Protein AF-A0AAV4IB54-F1 (afdb_monomer_lite)

InterPro domains:
  IPR009057 Homedomain-like superfami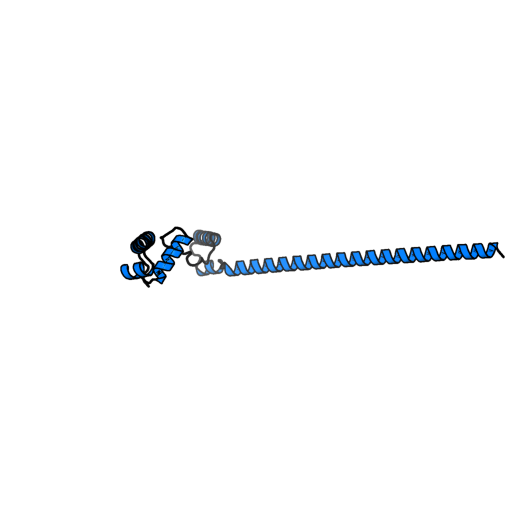ly [SSF46689] (2-76)

pLDDT: mean 89.94, std 9.68, range [51.5, 98.69]

Organism: NCBI:txid1093978

Sequence (158 aa):
MPRLSEVDRHRALGLLQEGLPISEVSLRMNINRTTIFRLRQRLHETDTVSDRSRSGRPKCTTQRQDRNLVRNHMNNRFLSASASSRQTRGRDNQQVIVIVVVVVVVVVVVVVVVVVVVVVVEVVVVVVVVVVVVVVVVVVVVVVVVVVVVVAAAAATA

Structure (mmCIF, N/CA/C/O backbone):
data_AF-A0AAV4IB54-F1
#
_entry.id   AF-A0AAV4IB54-F1
#
loop_
_atom_site.group_PDB
_atom_site.id
_atom_site.type_symbol
_atom_site.label_atom_id
_atom_site.label_alt_id
_atom_site.label_comp_id
_atom_site.label_asym_id
_atom_site.label_entity_id
_atom_site.label_seq_id
_atom_site.pdbx_PDB_ins_code
_atom_site.Cartn_x
_atom_site.Cartn_y
_atom_site.Cartn_z
_atom_site.occupancy
_atom_site.B_iso_or_equiv
_atom_site.auth_seq_id
_atom_site.auth_comp_id
_atom_site.auth_asym_id
_atom_site.auth_atom_id
_atom_site.pdbx_PDB_model_num
ATOM 1 N N . MET A 1 1 ? -18.782 10.372 39.717 1.00 51.50 1 MET A N 1
ATOM 2 C CA . MET A 1 1 ? -20.222 10.111 39.931 1.00 51.50 1 MET A CA 1
ATOM 3 C C . MET A 1 1 ? -20.422 8.615 40.124 1.00 51.50 1 MET A C 1
ATOM 5 O O . MET A 1 1 ? -19.834 7.862 39.347 1.00 51.50 1 MET A O 1
ATOM 9 N N . PRO A 1 2 ? -21.174 8.183 41.148 1.00 67.69 2 PRO A N 1
ATOM 10 C CA . PRO A 1 2 ? -21.548 6.780 41.316 1.00 67.69 2 PRO A CA 1
ATOM 11 C C . PRO A 1 2 ? -22.327 6.283 40.089 1.00 67.69 2 PRO A C 1
ATOM 13 O O . PRO A 1 2 ? -23.002 7.063 39.414 1.00 67.69 2 PRO A O 1
ATOM 16 N N . ARG A 1 3 ? -22.173 4.998 39.750 1.00 77.50 3 ARG A N 1
ATOM 17 C CA . ARG A 1 3 ? -22.921 4.393 38.640 1.00 77.50 3 ARG A CA 1
ATOM 18 C C . ARG A 1 3 ? -24.384 4.254 39.040 1.00 77.50 3 ARG A C 1
ATOM 20 O O . ARG A 1 3 ? -24.672 3.935 40.188 1.00 77.50 3 ARG A O 1
ATOM 27 N N . LEU A 1 4 ? -25.280 4.467 38.079 1.00 84.69 4 LEU A N 1
ATOM 28 C CA . LEU A 1 4 ? -26.691 4.162 38.265 1.00 84.69 4 LEU A CA 1
ATOM 29 C C . LEU A 1 4 ? -26.839 2.650 38.470 1.00 84.69 4 LEU A C 1
ATOM 31 O O . LEU A 1 4 ? -26.263 1.880 37.694 1.00 84.69 4 LEU A O 1
ATOM 35 N N . SER A 1 5 ? -27.558 2.234 39.514 1.00 89.00 5 SER A N 1
ATOM 36 C CA . SER A 1 5 ? -27.739 0.812 39.796 1.00 89.00 5 SER A CA 1
ATOM 37 C C . SER A 1 5 ? -28.497 0.127 38.654 1.00 89.00 5 SER A C 1
ATOM 39 O O . SER A 1 5 ? -29.188 0.761 37.851 1.00 89.00 5 SER A O 1
ATOM 41 N N . GLU A 1 6 ? -28.354 -1.190 38.537 1.00 89.75 6 GLU A N 1
ATOM 42 C CA . GLU A 1 6 ? -29.101 -1.951 37.535 1.00 89.75 6 GLU A CA 1
ATOM 43 C C . GLU A 1 6 ? -30.613 -1.859 37.742 1.00 89.75 6 GLU A C 1
ATOM 45 O O . GLU A 1 6 ? -31.353 -1.701 36.771 1.00 89.75 6 GLU A O 1
ATOM 50 N N . VAL A 1 7 ? -31.056 -1.860 38.999 1.00 91.00 7 VAL A N 1
ATOM 51 C CA . VAL A 1 7 ? -32.466 -1.702 39.366 1.00 91.00 7 VAL A CA 1
ATOM 52 C C . VAL A 1 7 ? -32.980 -0.325 38.945 1.00 91.00 7 VAL A C 1
ATOM 54 O O . VAL A 1 7 ? -34.026 -0.228 38.304 1.00 91.00 7 VAL A O 1
ATOM 57 N N . ASP A 1 8 ? -32.220 0.740 39.215 1.00 91.94 8 ASP A N 1
ATOM 58 C CA . ASP A 1 8 ? -32.631 2.099 38.852 1.00 91.94 8 ASP A CA 1
ATOM 59 C C . ASP A 1 8 ? -32.677 2.307 37.335 1.00 91.94 8 ASP A C 1
ATOM 61 O O . ASP A 1 8 ? -33.524 3.049 36.841 1.00 91.94 8 ASP A O 1
ATOM 65 N N . ARG A 1 9 ? -31.807 1.632 36.572 1.00 91.75 9 ARG A N 1
ATOM 66 C CA . ARG A 1 9 ? -31.869 1.657 35.103 1.00 91.75 9 ARG A CA 1
ATOM 67 C C . ARG A 1 9 ? -33.168 1.051 34.584 1.00 91.75 9 ARG A C 1
ATOM 69 O O . ARG A 1 9 ? -33.829 1.676 33.762 1.00 91.75 9 ARG A O 1
ATOM 76 N N . HIS A 1 10 ? -33.543 -0.132 35.067 1.00 93.62 10 HIS A N 1
ATOM 77 C CA . HIS A 1 10 ? -34.787 -0.782 34.649 1.00 93.62 10 HIS A CA 1
ATOM 78 C C . HIS A 1 10 ? -36.014 0.030 35.067 1.00 93.62 10 HIS A C 1
ATOM 80 O O . HIS A 1 10 ? -36.909 0.237 34.253 1.00 93.62 10 HIS A O 1
ATOM 86 N N . ARG A 1 11 ? -36.022 0.579 36.289 1.00 94.12 11 ARG A N 1
ATOM 87 C CA . ARG A 1 11 ? -37.102 1.457 36.758 1.00 94.12 11 ARG A CA 1
ATOM 88 C C . ARG A 1 11 ? -37.219 2.727 35.903 1.00 94.12 11 ARG A C 1
ATOM 90 O O . ARG A 1 11 ? -38.324 3.085 35.515 1.00 94.12 11 ARG A O 1
ATOM 97 N N . ALA A 1 12 ? -36.104 3.372 35.551 1.00 93.44 12 ALA A N 1
ATOM 98 C CA . ALA A 1 12 ? -36.114 4.543 34.671 1.00 93.44 12 ALA A CA 1
ATOM 99 C C . ALA A 1 12 ? -36.629 4.212 33.261 1.00 93.44 12 ALA A C 1
ATOM 101 O O . ALA A 1 12 ? -37.355 5.007 32.671 1.00 93.44 12 ALA A O 1
ATOM 102 N N . LEU A 1 13 ? -36.268 3.045 32.722 1.00 93.06 13 LEU A N 1
ATOM 103 C CA . LEU A 1 13 ? -36.735 2.587 31.414 1.00 93.06 13 LEU A CA 1
ATOM 104 C C . LEU A 1 13 ? -38.222 2.225 31.416 1.00 93.06 13 LEU A C 1
ATOM 106 O O . LEU A 1 13 ? -38.908 2.585 30.466 1.00 93.06 13 LEU A O 1
ATOM 110 N N . GLY A 1 14 ? -38.728 1.600 32.483 1.00 94.25 14 GLY A N 1
ATOM 111 C CA . GLY A 1 14 ? -40.159 1.330 32.649 1.00 94.25 14 GLY A CA 1
ATOM 112 C C . GLY A 1 14 ? -40.985 2.617 32.619 1.00 94.25 14 GLY A C 1
ATOM 113 O O . GLY A 1 14 ? -41.918 2.732 31.833 1.00 94.25 14 GLY A O 1
ATOM 114 N N . LEU A 1 15 ? -40.555 3.647 33.357 1.00 94.56 15 LEU A N 1
ATOM 115 C CA . LEU A 1 15 ? -41.212 4.960 33.332 1.00 94.56 15 LEU A CA 1
ATOM 116 C C . LEU A 1 15 ? -41.184 5.607 31.934 1.00 94.56 15 LEU A C 1
ATOM 118 O O . LEU A 1 15 ? -42.142 6.254 31.521 1.00 94.56 15 LEU A O 1
ATOM 122 N N . LEU A 1 16 ? -40.100 5.430 31.174 1.00 93.12 16 LEU A N 1
ATOM 123 C CA . LEU A 1 16 ? -40.030 5.916 29.793 1.00 93.12 16 LEU A CA 1
ATOM 124 C C . LEU A 1 16 ? -40.944 5.128 28.839 1.00 93.12 16 LEU A C 1
ATOM 126 O O . LEU A 1 16 ? -41.469 5.717 27.896 1.00 93.12 16 LEU A O 1
ATOM 130 N N . GLN A 1 17 ? -41.133 3.825 29.065 1.00 92.38 17 GLN A N 1
ATOM 131 C CA . GLN A 1 17 ? -42.046 2.978 28.285 1.00 92.38 17 GLN A CA 1
ATOM 132 C C . GLN A 1 17 ? -43.517 3.318 28.547 1.00 92.38 17 GLN A C 1
ATOM 134 O O . GLN A 1 17 ? -44.327 3.249 27.629 1.00 92.38 17 GLN A O 1
ATOM 139 N N . GLU A 1 18 ? -43.842 3.777 29.755 1.00 93.62 18 GLU A N 1
ATOM 140 C CA . GLU A 1 18 ? -45.152 4.341 30.112 1.00 93.62 18 GLU A CA 1
ATOM 141 C C . GLU A 1 18 ? -45.426 5.710 29.451 1.00 93.62 18 GLU A C 1
ATOM 143 O O . GLU A 1 18 ? -46.493 6.291 29.636 1.00 93.62 18 GLU A O 1
ATOM 148 N N . GLY A 1 19 ? -44.477 6.246 28.672 1.00 92.94 19 GLY A N 1
ATOM 149 C CA . GLY A 1 19 ? -44.629 7.502 27.934 1.00 92.94 19 GLY A CA 1
ATOM 150 C C . GLY A 1 19 ? -44.283 8.759 28.737 1.00 92.94 19 GLY A C 1
ATOM 151 O O . GLY A 1 19 ? -44.508 9.870 28.254 1.00 92.94 19 GLY A O 1
ATOM 152 N N . LEU A 1 20 ? -43.711 8.624 29.940 1.00 94.69 20 LEU A N 1
ATOM 153 C CA . LEU A 1 20 ? -43.303 9.783 30.734 1.00 94.69 20 LEU A CA 1
ATOM 154 C C . LEU A 1 20 ? -42.137 10.530 30.063 1.00 94.69 20 LEU A C 1
ATOM 156 O O . LEU A 1 20 ? -41.189 9.912 29.562 1.00 94.69 20 LEU A O 1
ATOM 160 N N . PRO A 1 21 ? -42.138 11.875 30.089 1.00 94.81 21 PRO A N 1
ATOM 161 C CA . PRO A 1 21 ? -41.036 12.649 29.542 1.00 94.81 21 PRO A CA 1
ATOM 162 C C . PRO A 1 21 ? -39.776 12.495 30.407 1.00 94.81 21 PRO A C 1
ATOM 164 O O . PRO A 1 21 ? -39.838 12.400 31.632 1.00 94.81 21 PRO A O 1
ATOM 167 N N . ILE A 1 22 ? -38.596 12.547 29.779 1.00 93.81 22 ILE A N 1
ATOM 168 C CA . ILE A 1 22 ? -37.284 12.385 30.445 1.00 93.81 22 ILE A CA 1
ATOM 169 C C . ILE A 1 22 ? -37.106 13.352 31.631 1.00 93.81 22 ILE A C 1
ATOM 171 O O . ILE A 1 22 ? -36.467 13.009 32.627 1.00 93.81 22 ILE A O 1
ATOM 175 N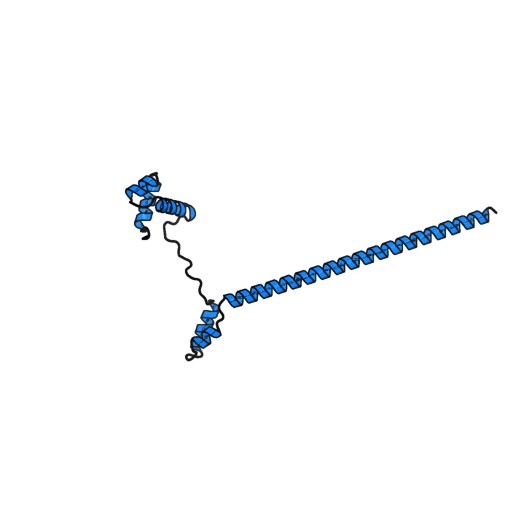 N . SER A 1 23 ? -37.669 14.560 31.539 1.00 94.75 23 SER A N 1
ATOM 176 C CA . SER A 1 23 ? -37.659 15.551 32.619 1.00 94.75 23 SER A CA 1
ATOM 177 C C . SER A 1 23 ? -38.408 15.085 33.866 1.00 94.75 23 SER A C 1
ATOM 179 O O . SER A 1 23 ? -37.930 15.333 34.967 1.00 94.75 23 SER A O 1
ATOM 181 N N . GLU A 1 24 ? -39.535 14.398 33.698 1.00 95.31 24 GLU A N 1
ATOM 182 C CA . GLU A 1 24 ? -40.358 13.879 34.793 1.00 95.31 24 GLU A CA 1
ATOM 183 C C . GLU A 1 24 ? -39.690 12.665 35.445 1.00 95.31 24 GLU A C 1
ATOM 185 O O . GLU A 1 24 ? -39.587 12.587 36.666 1.00 95.31 24 GLU A O 1
ATOM 190 N N . VAL A 1 25 ? -39.128 11.760 34.635 1.00 94.75 25 VAL A N 1
ATOM 191 C CA . VAL A 1 25 ? -38.342 10.616 35.133 1.00 94.75 25 VAL A CA 1
ATOM 192 C C . VAL A 1 25 ? -37.133 11.097 35.944 1.00 94.75 25 VAL A C 1
ATOM 194 O O . VAL A 1 25 ? -36.812 10.539 36.993 1.00 94.75 25 VAL A O 1
ATOM 197 N N . SER A 1 26 ? -36.490 12.176 35.489 1.00 94.38 26 SER A N 1
ATOM 198 C CA . SER A 1 26 ? -35.375 12.822 36.186 1.00 94.38 26 SER A CA 1
ATOM 199 C C . SER A 1 26 ? -35.774 13.361 37.554 1.00 94.38 26 SER A C 1
ATOM 201 O O . SER A 1 26 ? -35.045 13.136 38.518 1.00 94.38 26 SER A O 1
ATOM 203 N N . LEU A 1 27 ? -36.932 14.020 37.644 1.00 94.12 27 LEU A N 1
ATOM 204 C CA . LEU A 1 27 ? -37.455 14.560 38.896 1.00 94.12 27 LEU A CA 1
ATOM 205 C C . LEU A 1 27 ? -37.872 13.443 39.860 1.00 94.12 27 LEU A C 1
ATOM 207 O O . LEU A 1 27 ? -37.422 13.433 41.002 1.00 94.12 27 LEU A O 1
ATOM 211 N N . ARG A 1 28 ? -38.656 12.460 39.394 1.00 94.19 28 ARG A N 1
ATOM 212 C CA . ARG A 1 28 ? -39.156 11.350 40.228 1.00 94.19 28 ARG A CA 1
ATOM 213 C C . ARG A 1 28 ? -38.050 10.489 40.817 1.00 94.19 28 ARG A C 1
ATOM 215 O O . ARG A 1 28 ? -38.166 10.032 41.948 1.00 94.19 28 ARG A O 1
ATOM 222 N N . MET A 1 29 ? -37.001 10.232 40.039 1.00 90.75 29 MET A N 1
ATOM 223 C CA . MET A 1 29 ? -35.902 9.366 40.464 1.00 90.75 29 MET A CA 1
ATOM 224 C C . MET A 1 29 ? -34.706 10.137 41.027 1.00 90.75 29 MET A C 1
ATOM 226 O O . MET A 1 29 ? -33.744 9.511 41.462 1.00 90.75 29 MET A O 1
ATOM 230 N N . ASN A 1 30 ? -34.745 11.474 41.014 1.00 92.88 30 ASN A N 1
ATOM 231 C CA . ASN A 1 30 ? -33.620 12.339 41.374 1.00 92.88 30 ASN A CA 1
ATOM 232 C C . ASN A 1 30 ? -32.317 11.976 40.622 1.00 92.88 30 ASN A C 1
ATOM 234 O O . ASN A 1 30 ? -31.223 11.923 41.185 1.00 92.88 30 ASN A O 1
ATOM 238 N N . ILE A 1 31 ? -32.438 11.686 39.323 1.00 90.81 31 ILE A N 1
ATOM 239 C CA . ILE A 1 31 ? -31.320 11.335 38.434 1.00 90.81 31 ILE A CA 1
ATOM 240 C C . ILE A 1 31 ? -31.166 12.444 37.402 1.00 90.81 31 ILE A C 1
ATOM 242 O O . ILE A 1 31 ? -32.150 12.948 36.873 1.00 90.81 31 ILE A O 1
ATOM 246 N N . ASN A 1 32 ? -29.933 12.804 37.044 1.00 92.94 32 ASN A N 1
ATOM 247 C CA . ASN A 1 32 ? -29.684 13.812 36.014 1.00 92.94 32 ASN A CA 1
ATOM 248 C C . ASN A 1 32 ? -30.341 13.430 34.667 1.00 92.94 32 ASN A C 1
ATOM 250 O O . ASN A 1 32 ? -30.154 12.316 34.170 1.00 92.94 32 ASN A O 1
ATOM 254 N N . ARG A 1 33 ? -31.047 14.382 34.038 1.00 93.19 33 ARG A N 1
ATOM 255 C CA . ARG A 1 33 ? -31.689 14.233 32.716 1.00 93.19 33 ARG A CA 1
ATOM 256 C C . ARG A 1 33 ? -30.759 13.628 31.663 1.00 93.19 33 ARG A C 1
ATOM 258 O O . ARG A 1 33 ? -31.174 12.760 30.902 1.00 93.19 33 ARG A O 1
ATOM 265 N N . THR A 1 34 ? -29.490 14.042 31.648 1.00 93.75 34 THR A N 1
ATOM 266 C CA . THR A 1 34 ? -28.481 13.532 30.702 1.00 93.75 34 THR A CA 1
ATOM 267 C C . THR A 1 34 ? -28.194 12.043 30.891 1.00 93.75 34 THR A C 1
ATOM 269 O O . THR A 1 34 ? -27.966 11.335 29.912 1.00 93.75 34 THR A O 1
ATOM 272 N N . THR A 1 35 ? -28.248 11.538 32.125 1.00 91.75 35 THR A N 1
ATOM 273 C CA . THR A 1 35 ? -28.068 10.114 32.432 1.00 91.75 35 THR A CA 1
ATOM 274 C C . THR A 1 35 ? -29.232 9.289 31.895 1.00 91.75 35 THR A C 1
ATOM 276 O O . THR A 1 35 ? -28.997 8.266 31.258 1.00 91.75 35 THR A O 1
ATOM 279 N N . ILE A 1 36 ? -30.472 9.750 32.090 1.00 92.75 36 ILE A N 1
ATOM 280 C CA . ILE A 1 36 ? -31.679 9.073 31.585 1.00 92.75 36 ILE A CA 1
ATOM 281 C C . ILE A 1 36 ? -31.725 9.120 30.054 1.00 92.75 36 ILE A C 1
ATOM 283 O O . ILE A 1 36 ? -31.998 8.107 29.414 1.00 92.75 36 ILE A O 1
ATOM 287 N N . PHE A 1 37 ? -31.383 10.264 29.455 1.00 94.12 37 PHE A N 1
ATOM 288 C CA . PHE A 1 37 ? -31.272 10.397 28.003 1.00 94.12 37 PHE A CA 1
ATOM 289 C C . PHE A 1 37 ? -30.256 9.404 27.422 1.00 94.12 37 PHE A C 1
ATOM 291 O O . PHE A 1 37 ? -30.588 8.628 26.529 1.00 94.12 37 PHE A O 1
ATOM 298 N N . ARG A 1 38 ? -29.037 9.360 27.980 1.00 91.88 38 ARG A N 1
ATOM 299 C CA . ARG A 1 38 ? -27.986 8.421 27.552 1.00 91.88 38 ARG A CA 1
ATOM 300 C C . ARG A 1 38 ? -28.371 6.962 27.782 1.00 91.88 38 ARG A C 1
ATOM 302 O O . ARG A 1 38 ? -27.955 6.108 27.006 1.00 91.88 38 ARG A O 1
ATOM 309 N N . LEU A 1 39 ? -29.130 6.665 28.838 1.00 91.94 39 LEU A N 1
ATOM 310 C CA . LEU A 1 39 ? -29.646 5.324 29.108 1.00 91.94 39 LEU A CA 1
ATOM 311 C C . LEU A 1 39 ? -30.633 4.885 28.020 1.00 91.94 39 LEU A C 1
ATOM 313 O O . LEU A 1 39 ? -30.457 3.811 27.454 1.00 91.94 39 LEU A O 1
ATOM 317 N N . ARG A 1 40 ? -31.616 5.731 27.686 1.00 92.81 40 ARG A N 1
ATOM 318 C CA . ARG A 1 40 ? -32.582 5.470 26.609 1.00 92.81 40 ARG A CA 1
ATOM 319 C C . ARG A 1 40 ? -31.894 5.327 25.254 1.00 92.81 40 ARG A C 1
ATOM 321 O O . ARG A 1 40 ? -32.185 4.392 24.519 1.00 92.81 40 ARG A O 1
ATOM 328 N N . GLN A 1 41 ? -30.976 6.238 24.939 1.00 93.19 41 GLN A N 1
ATOM 329 C CA . GLN A 1 41 ? -30.217 6.194 23.692 1.00 93.19 41 GLN A CA 1
ATOM 330 C C . GLN A 1 41 ? -29.417 4.890 23.583 1.00 93.19 41 GLN A C 1
ATOM 332 O O . GLN A 1 41 ? -29.498 4.198 22.575 1.00 93.19 41 GLN A O 1
ATOM 337 N N . ARG A 1 42 ? -28.708 4.500 24.649 1.00 89.50 42 ARG A N 1
ATOM 338 C CA . ARG A 1 42 ? -27.962 3.237 24.686 1.00 89.50 42 ARG A CA 1
ATOM 339 C C . ARG A 1 42 ? -28.865 2.019 24.508 1.00 89.50 42 ARG A C 1
ATOM 341 O O . ARG A 1 42 ? -28.451 1.068 23.848 1.00 89.50 42 ARG A O 1
ATOM 348 N N . LEU A 1 43 ? -30.055 2.031 25.110 1.00 91.81 43 LEU A N 1
ATOM 349 C CA . LEU A 1 43 ? -31.013 0.947 24.929 1.00 91.81 43 LEU A CA 1
ATOM 350 C C . LEU A 1 43 ? -31.433 0.845 23.460 1.00 91.81 43 LEU A C 1
ATOM 352 O O . LEU A 1 43 ? -31.352 -0.239 22.916 1.00 91.81 43 LEU A O 1
ATOM 356 N N . HIS A 1 44 ? -31.769 1.957 22.802 1.00 91.38 44 HIS A N 1
ATOM 357 C CA . HIS A 1 44 ? -32.091 1.948 21.368 1.00 91.38 44 HIS A CA 1
ATOM 358 C C . HIS A 1 44 ? -30.925 1.501 20.471 1.00 91.38 44 HIS A C 1
ATOM 360 O O . HIS A 1 44 ? -31.159 0.947 19.407 1.00 91.38 44 HIS A O 1
ATOM 366 N N . GLU A 1 45 ? -29.677 1.770 20.861 1.00 90.88 45 GLU A N 1
ATOM 367 C CA . GLU A 1 45 ? -28.498 1.406 20.062 1.00 90.88 45 GLU A CA 1
ATOM 368 C C . GLU A 1 45 ? -28.078 -0.058 20.216 1.00 90.88 45 GLU A C 1
ATOM 370 O O . GLU A 1 45 ? -27.525 -0.637 19.285 1.00 90.88 45 GLU A O 1
ATOM 375 N N . THR A 1 46 ? -28.223 -0.629 21.415 1.00 88.06 46 THR A N 1
ATOM 376 C CA . THR A 1 46 ? -27.668 -1.959 21.729 1.00 88.06 46 THR A CA 1
ATOM 377 C C . THR A 1 46 ? -28.677 -2.974 22.237 1.00 88.06 46 THR A C 1
ATOM 379 O O . THR A 1 46 ? -28.278 -4.100 22.499 1.00 88.06 46 TH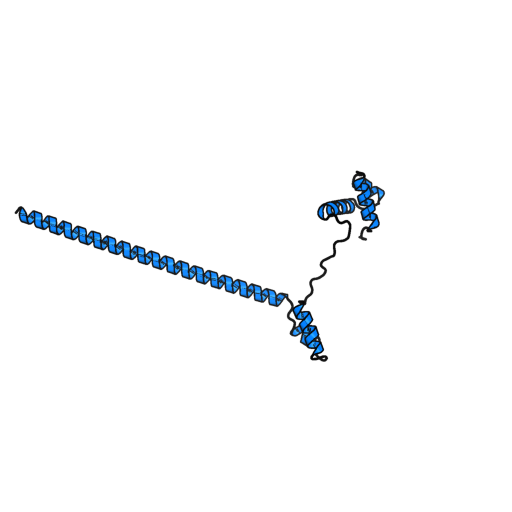R A O 1
ATOM 382 N N . ASP A 1 47 ? -29.938 -2.590 22.434 1.00 88.25 47 ASP A N 1
ATOM 383 C CA . ASP A 1 47 ? -31.007 -3.411 23.025 1.00 88.25 47 ASP A CA 1
ATOM 384 C C . ASP A 1 47 ? -30.645 -4.045 24.382 1.00 88.25 47 ASP A C 1
ATOM 386 O O . ASP A 1 47 ? -31.315 -4.946 24.881 1.00 88.25 47 ASP A O 1
ATOM 390 N N . THR A 1 48 ? -29.593 -3.541 25.038 1.00 88.06 48 THR A N 1
ATOM 391 C CA . THR A 1 48 ? -29.128 -4.025 26.339 1.00 88.06 48 THR A CA 1
ATOM 392 C C . THR A 1 48 ? -29.142 -2.912 27.375 1.00 88.06 48 THR A C 1
ATOM 394 O O . THR A 1 48 ? -28.608 -1.822 27.142 1.00 88.06 48 THR A O 1
ATOM 397 N N . VAL A 1 49 ? -29.657 -3.219 28.565 1.00 85.75 49 VAL A N 1
ATOM 398 C CA . VAL A 1 49 ? -29.597 -2.325 29.734 1.00 85.75 49 VAL A CA 1
ATOM 399 C C . VAL A 1 49 ? -28.271 -2.469 30.480 1.00 85.75 49 VAL A C 1
ATOM 401 O O . VAL A 1 49 ? -27.805 -1.502 31.088 1.00 85.75 49 VAL A O 1
ATOM 404 N N . SER A 1 50 ? -27.654 -3.652 30.423 1.00 84.19 50 SER A N 1
ATOM 405 C CA . SER A 1 50 ? -26.454 -4.025 31.173 1.00 84.19 50 SER A CA 1
ATOM 406 C C . SER A 1 50 ? -25.220 -3.188 30.809 1.00 84.19 50 SER A C 1
ATOM 408 O O . SER A 1 50 ? -25.137 -2.531 29.768 1.00 84.19 50 SER A O 1
ATOM 410 N N . ASP A 1 51 ? -24.234 -3.176 31.709 1.00 80.75 51 ASP A N 1
ATOM 411 C CA . ASP A 1 51 ? -22.962 -2.509 31.435 1.00 80.75 51 ASP A CA 1
ATOM 412 C C . ASP A 1 51 ? -22.205 -3.254 30.332 1.00 80.75 51 ASP A C 1
ATOM 414 O O . ASP A 1 51 ? -22.034 -4.470 30.387 1.00 80.75 51 ASP A O 1
ATOM 418 N N . ARG A 1 52 ? -21.694 -2.510 29.346 1.00 75.56 52 ARG A N 1
ATOM 419 C CA . ARG A 1 52 ? -20.817 -3.080 28.320 1.00 75.56 52 ARG A CA 1
ATOM 420 C C . ARG A 1 52 ? -19.520 -3.548 28.978 1.00 75.56 52 ARG A C 1
ATOM 422 O O . ARG A 1 52 ? -18.881 -2.780 29.709 1.00 75.56 52 ARG A O 1
ATOM 429 N N . SER A 1 53 ? -19.102 -4.777 28.680 1.00 75.69 53 SER A N 1
ATOM 430 C CA . SER A 1 53 ? -17.771 -5.260 29.044 1.00 75.69 53 SER A CA 1
ATOM 431 C C . SER A 1 53 ? -16.729 -4.306 28.463 1.00 75.69 53 SER A C 1
ATOM 433 O O . SER A 1 53 ? -16.674 -4.091 27.251 1.00 75.69 53 SER A O 1
ATOM 435 N N . ARG A 1 54 ? -15.916 -3.688 29.320 1.00 78.69 54 ARG A N 1
ATOM 436 C CA . ARG A 1 54 ? -14.836 -2.811 28.860 1.00 78.69 54 ARG A CA 1
ATOM 437 C C . ARG A 1 54 ? -13.718 -3.681 28.296 1.00 78.69 54 ARG A C 1
ATOM 439 O O . ARG A 1 54 ? -13.344 -4.664 28.925 1.00 78.69 54 ARG A O 1
ATOM 446 N N . SER A 1 55 ? -13.138 -3.278 27.168 1.00 77.44 55 SER A N 1
ATOM 447 C CA . SER A 1 55 ? -12.011 -3.975 26.526 1.00 77.44 55 SER A CA 1
ATOM 448 C C . SER A 1 55 ? -10.755 -4.076 27.407 1.00 77.44 55 SER A C 1
ATOM 450 O O . SER A 1 55 ? -9.853 -4.853 27.110 1.00 77.44 55 SER A O 1
ATOM 452 N N . GLY A 1 56 ? -10.690 -3.301 28.497 1.00 82.62 56 GLY A N 1
ATOM 453 C CA . GLY A 1 56 ? -9.534 -3.239 29.384 1.00 82.62 56 GLY A CA 1
ATOM 454 C C . GLY A 1 56 ? -8.320 -2.587 28.718 1.00 82.62 56 GLY A C 1
ATOM 455 O O . GLY A 1 56 ? -8.386 -2.093 27.591 1.00 82.62 56 GLY A O 1
ATOM 456 N N . ARG A 1 57 ? -7.195 -2.560 29.441 1.00 83.81 57 ARG A N 1
ATOM 457 C CA . ARG A 1 57 ? -5.908 -2.126 28.886 1.00 83.81 57 ARG A CA 1
ATOM 458 C C . ARG A 1 57 ? -5.366 -3.235 27.972 1.00 83.81 57 ARG A C 1
ATOM 460 O O . ARG A 1 57 ? -5.351 -4.391 28.404 1.00 83.81 57 ARG A O 1
ATOM 467 N N . PRO A 1 58 ? -4.889 -2.920 26.756 1.00 79.75 58 PRO A N 1
ATOM 468 C CA . PRO A 1 58 ? -4.264 -3.920 25.901 1.00 79.75 58 PRO A CA 1
ATOM 469 C C . PRO A 1 58 ? -3.052 -4.546 26.603 1.00 79.75 58 PRO A C 1
ATOM 471 O O . PRO A 1 58 ? -2.284 -3.862 27.283 1.00 79.75 58 PRO A O 1
ATOM 474 N N . LYS A 1 59 ? -2.885 -5.863 26.451 1.00 81.25 59 LYS A N 1
ATOM 475 C CA . LYS A 1 59 ? -1.739 -6.588 27.015 1.00 81.25 59 LYS A CA 1
ATOM 476 C C . LYS A 1 59 ? -0.458 -6.223 26.258 1.00 81.25 59 LYS A C 1
ATOM 478 O O . LYS A 1 59 ? -0.450 -6.236 25.027 1.00 81.25 59 LYS A O 1
ATOM 483 N N . CYS A 1 60 ? 0.640 -5.985 26.977 1.00 78.69 60 CYS A N 1
ATOM 484 C CA . CYS A 1 60 ? 1.953 -5.724 26.370 1.00 78.69 60 CYS A CA 1
ATOM 485 C C . CYS A 1 60 ? 2.487 -6.935 25.581 1.00 78.69 60 CYS A C 1
ATOM 487 O O . CYS A 1 60 ? 3.213 -6.770 24.602 1.00 78.69 60 CYS A O 1
ATOM 489 N N . THR A 1 61 ? 2.094 -8.147 25.979 1.00 81.94 61 THR A N 1
ATOM 490 C CA . THR A 1 61 ? 2.564 -9.418 25.422 1.00 81.94 61 THR A CA 1
ATOM 491 C C . THR A 1 61 ? 1.497 -10.121 24.585 1.00 81.94 61 THR A C 1
ATOM 493 O O . THR A 1 61 ? 0.291 -10.060 24.857 1.00 81.94 61 THR A O 1
ATOM 496 N N . THR A 1 62 ? 1.930 -10.754 23.495 1.00 84.12 62 THR A N 1
ATOM 497 C CA . THR A 1 62 ? 1.081 -11.610 22.655 1.00 84.12 62 THR A CA 1
ATOM 498 C C . THR A 1 62 ? 0.839 -12.963 23.299 1.00 84.12 62 THR A C 1
ATOM 500 O O . THR A 1 62 ? 1.673 -13.450 24.051 1.00 84.12 62 THR A O 1
ATOM 503 N N . GLN A 1 63 ? -0.255 -13.634 22.928 1.00 86.69 63 GLN A N 1
ATOM 504 C CA . GLN A 1 63 ? -0.530 -14.988 23.419 1.00 86.69 63 GLN A CA 1
ATOM 505 C C . GLN A 1 63 ? 0.616 -15.966 23.092 1.00 86.69 63 GLN A C 1
ATOM 507 O O . GLN A 1 63 ? 0.899 -16.877 23.864 1.00 86.69 63 GLN A O 1
ATOM 512 N N . ARG A 1 64 ? 1.314 -15.767 21.963 1.00 85.25 64 ARG A N 1
ATOM 513 C CA . ARG A 1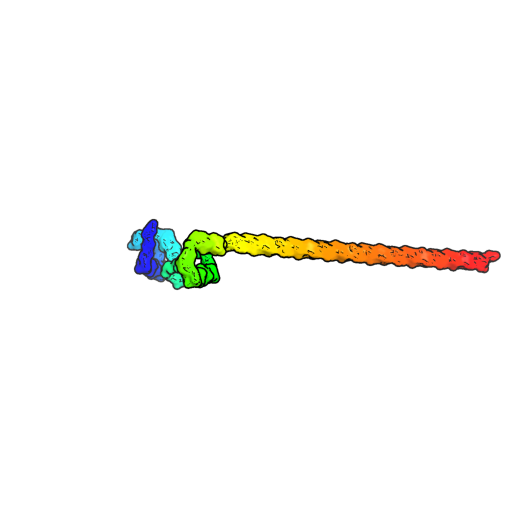 64 ? 2.506 -16.546 21.597 1.00 85.25 64 ARG A CA 1
ATOM 514 C C . ARG A 1 64 ? 3.705 -16.218 22.493 1.00 85.25 64 ARG A C 1
ATOM 516 O O . ARG A 1 64 ? 4.395 -17.135 22.924 1.00 85.25 64 ARG A O 1
ATOM 523 N N . GLN A 1 65 ? 3.935 -14.938 22.786 1.00 87.88 65 GLN A N 1
ATOM 524 C CA . GLN A 1 65 ? 4.976 -14.504 23.722 1.00 87.88 65 GLN A CA 1
ATOM 525 C C . GLN A 1 65 ? 4.716 -15.034 25.136 1.00 87.88 65 GLN A C 1
ATOM 527 O O . GLN A 1 65 ? 5.641 -15.559 25.744 1.00 87.88 65 GLN A O 1
ATOM 532 N N . ASP A 1 66 ? 3.469 -15.003 25.612 1.00 90.69 66 ASP A N 1
ATOM 533 C CA . ASP A 1 66 ? 3.076 -15.556 26.915 1.00 90.69 66 ASP A CA 1
ATOM 534 C C . ASP A 1 66 ? 3.391 -17.058 27.006 1.00 90.69 66 ASP A C 1
ATOM 536 O O . ASP A 1 66 ? 4.001 -17.512 27.971 1.00 90.69 66 ASP A O 1
ATOM 540 N N . ARG A 1 67 ? 3.053 -17.839 25.968 1.00 92.06 67 ARG A N 1
ATOM 541 C CA . ARG A 1 67 ? 3.386 -19.277 25.908 1.00 92.06 67 ARG A CA 1
ATOM 542 C C . ARG A 1 67 ? 4.897 -19.523 25.934 1.00 92.06 67 ARG A C 1
ATOM 544 O O . ARG A 1 67 ? 5.351 -20.447 26.606 1.00 92.06 67 ARG A O 1
ATOM 551 N N . ASN A 1 68 ? 5.670 -18.707 25.220 1.00 90.19 68 ASN A N 1
ATOM 552 C CA . ASN A 1 68 ? 7.128 -18.816 25.204 1.00 90.19 68 ASN A CA 1
ATOM 553 C C . ASN A 1 68 ? 7.744 -18.435 26.555 1.00 90.19 68 ASN A C 1
ATOM 555 O O . ASN A 1 68 ? 8.648 -19.125 27.011 1.00 90.19 68 ASN A O 1
ATOM 559 N N . LEU A 1 69 ? 7.234 -17.393 27.219 1.00 90.06 69 LEU A N 1
ATOM 560 C CA . LEU A 1 69 ? 7.656 -17.008 28.567 1.00 90.06 69 LEU A CA 1
ATOM 561 C C . LEU A 1 69 ? 7.448 -18.157 29.556 1.00 90.06 69 LEU A C 1
ATOM 563 O O . LEU A 1 69 ? 8.383 -18.540 30.257 1.00 90.06 69 LEU A O 1
ATOM 567 N N . VAL A 1 70 ? 6.254 -18.755 29.553 1.00 93.12 70 VAL A N 1
ATOM 568 C CA . VAL A 1 70 ? 5.937 -19.911 30.402 1.00 93.12 70 VAL A CA 1
ATOM 569 C C . VAL A 1 70 ? 6.891 -21.072 30.116 1.00 93.12 70 VAL A C 1
ATOM 571 O O . VAL A 1 70 ? 7.498 -21.608 31.040 1.00 93.12 70 VAL A O 1
ATOM 574 N N . ARG A 1 71 ? 7.093 -21.422 28.840 1.00 93.19 71 ARG A N 1
ATOM 575 C CA . ARG A 1 71 ? 8.003 -22.505 28.442 1.00 93.19 71 ARG A CA 1
ATOM 576 C C . ARG A 1 71 ? 9.452 -22.237 28.858 1.00 93.19 71 ARG A C 1
ATOM 578 O O . ARG A 1 71 ? 10.114 -23.143 29.353 1.00 93.19 71 ARG A O 1
ATOM 585 N N . ASN A 1 72 ? 9.940 -21.010 28.696 1.00 90.56 72 ASN A N 1
ATOM 586 C CA . ASN A 1 72 ? 11.307 -20.647 29.061 1.00 90.56 72 ASN A CA 1
ATOM 587 C C . ASN A 1 72 ? 11.534 -20.801 30.569 1.00 90.56 72 ASN A C 1
ATOM 589 O O . ASN A 1 72 ? 12.511 -21.426 30.970 1.00 90.56 72 ASN A O 1
ATOM 593 N N . HIS A 1 73 ? 10.606 -20.318 31.399 1.00 92.56 73 HIS A N 1
ATOM 594 C CA . HIS A 1 73 ? 10.701 -20.461 32.856 1.00 92.56 73 HIS A CA 1
ATOM 595 C C . HIS A 1 73 ? 10.444 -21.896 33.351 1.00 92.56 73 HIS A C 1
ATOM 597 O O . HIS A 1 73 ? 10.931 -22.264 34.417 1.00 92.56 73 HIS A O 1
ATOM 603 N N . MET A 1 74 ? 9.728 -22.732 32.590 1.00 93.00 74 MET A N 1
ATOM 604 C CA . MET A 1 74 ? 9.649 -24.173 32.862 1.00 93.00 74 MET A CA 1
ATOM 605 C C . MET A 1 74 ? 10.978 -24.879 32.577 1.00 93.00 74 MET A C 1
ATOM 607 O O . MET A 1 74 ? 11.417 -25.688 33.389 1.00 93.00 74 MET A O 1
ATOM 611 N N . ASN A 1 75 ? 11.625 -24.556 31.454 1.00 92.44 75 ASN A N 1
ATOM 612 C CA . ASN A 1 75 ? 12.884 -25.180 31.044 1.00 92.44 75 ASN A CA 1
ATOM 613 C C . ASN A 1 75 ? 14.075 -24.713 31.887 1.00 92.44 75 ASN A C 1
ATOM 615 O O . ASN A 1 75 ? 14.978 -25.493 32.168 1.00 92.44 75 ASN A O 1
ATOM 619 N N . ASN A 1 76 ? 14.092 -23.444 32.293 1.00 90.94 76 ASN A N 1
ATOM 620 C CA . ASN A 1 76 ? 15.120 -22.904 33.168 1.00 90.94 76 ASN A CA 1
ATOM 621 C C . ASN A 1 76 ? 14.479 -22.013 34.235 1.00 90.94 76 ASN A C 1
ATOM 623 O O . ASN A 1 76 ? 14.266 -20.811 34.056 1.00 90.94 76 ASN A O 1
ATOM 627 N N . ARG A 1 77 ? 14.178 -22.639 35.375 1.00 89.31 77 ARG A N 1
ATOM 628 C CA . ARG A 1 77 ? 13.453 -22.021 36.490 1.00 89.31 77 ARG A CA 1
ATOM 629 C C . ARG A 1 77 ? 14.218 -20.860 37.144 1.00 89.31 77 ARG A C 1
ATOM 631 O O . ARG A 1 77 ? 13.587 -20.009 37.760 1.00 89.31 77 ARG A O 1
ATOM 638 N N . PHE A 1 78 ? 15.541 -20.789 36.963 1.00 92.62 78 PHE A N 1
ATOM 639 C CA . PHE A 1 78 ? 16.398 -19.715 37.485 1.00 92.62 78 PHE A CA 1
ATOM 640 C C . PHE A 1 78 ? 16.593 -18.545 36.508 1.00 92.62 78 PHE A C 1
ATOM 642 O O . PHE A 1 78 ? 17.352 -17.619 36.799 1.00 92.62 78 PHE A O 1
ATOM 649 N N . LEU A 1 79 ? 15.914 -18.548 35.353 1.00 90.88 79 LEU A N 1
ATOM 650 C CA . LEU A 1 79 ? 15.891 -17.381 34.471 1.00 90.88 79 LEU A CA 1
ATOM 651 C C . LEU A 1 79 ? 15.318 -16.173 35.212 1.00 90.88 79 LEU A C 1
ATOM 653 O O . LEU A 1 79 ? 14.196 -16.207 35.718 1.00 90.88 79 LEU A O 1
ATOM 657 N N . SER A 1 80 ? 16.078 -15.081 35.236 1.00 90.06 80 SER A N 1
ATOM 658 C CA . SER A 1 80 ? 15.622 -13.831 35.833 1.00 90.06 80 SER A CA 1
ATOM 659 C C . SER A 1 80 ? 14.547 -13.167 34.969 1.00 90.06 80 SER A C 1
ATOM 661 O O . SER A 1 80 ? 14.580 -13.230 33.736 1.00 90.06 80 SER A O 1
ATOM 663 N N . ALA A 1 81 ? 13.613 -12.464 35.612 1.00 85.94 81 ALA A N 1
ATOM 664 C CA . ALA A 1 81 ? 12.578 -11.699 34.913 1.00 85.94 81 ALA A CA 1
ATOM 665 C C . ALA A 1 81 ? 13.173 -10.625 33.978 1.00 85.94 81 ALA A C 1
ATOM 667 O O . ALA A 1 81 ? 12.619 -10.321 32.925 1.00 85.94 81 ALA A O 1
ATOM 668 N N . SER A 1 82 ? 14.337 -10.075 34.333 1.00 86.88 82 SER A N 1
ATOM 669 C CA . SER A 1 82 ? 15.077 -9.111 33.511 1.00 86.88 82 SER A CA 1
ATOM 670 C C . SER A 1 82 ? 15.633 -9.734 32.228 1.00 86.88 82 SER A C 1
ATOM 672 O O . SER A 1 82 ? 15.723 -9.060 31.203 1.00 86.88 82 SER A O 1
ATOM 674 N N . ALA A 1 83 ? 16.019 -11.012 32.267 1.00 86.25 83 ALA A N 1
ATOM 675 C CA . ALA A 1 83 ? 16.483 -11.727 31.084 1.00 86.25 83 ALA A CA 1
ATOM 676 C C . ALA A 1 83 ? 15.315 -12.028 30.136 1.00 86.25 83 ALA A C 1
ATOM 678 O O . ALA A 1 83 ? 15.403 -11.752 28.938 1.00 86.25 83 ALA A O 1
ATOM 679 N N . SER A 1 84 ? 14.193 -12.520 30.673 1.00 85.44 84 SER A N 1
ATOM 680 C CA . SER A 1 84 ? 13.014 -12.837 29.865 1.00 85.44 84 SER A CA 1
ATOM 681 C C . SER A 1 84 ? 12.326 -11.586 29.305 1.00 85.44 84 SER A C 1
ATOM 683 O O . SER A 1 84 ? 11.861 -11.608 28.164 1.00 85.44 84 SER A O 1
ATOM 685 N N . SER A 1 85 ? 12.344 -10.453 30.016 1.00 82.06 85 SER A N 1
ATOM 686 C CA . SER A 1 85 ? 11.809 -9.182 29.506 1.00 82.06 85 SER A CA 1
ATOM 687 C C . SER A 1 85 ? 12.607 -8.621 28.323 1.00 82.06 85 SER A C 1
ATOM 689 O O . SER A 1 85 ? 12.009 -8.205 27.334 1.00 82.06 85 SER A O 1
ATOM 691 N N . ARG A 1 86 ? 13.946 -8.683 28.357 1.00 81.50 86 ARG A N 1
ATOM 692 C CA . ARG A 1 86 ? 14.810 -8.268 27.230 1.00 81.50 86 ARG A CA 1
ATOM 693 C C . ARG A 1 86 ? 14.559 -9.090 25.970 1.00 81.50 86 ARG A C 1
ATOM 695 O O . ARG A 1 86 ? 14.621 -8.566 24.860 1.00 81.50 86 ARG A O 1
ATOM 702 N N . GLN A 1 87 ? 14.283 -10.377 26.147 1.00 78.62 87 GLN A N 1
ATOM 703 C CA . GLN A 1 87 ? 14.023 -11.304 25.049 1.00 78.62 87 GLN A CA 1
ATOM 704 C C . GLN A 1 87 ? 12.621 -11.108 24.452 1.00 78.62 87 GLN A C 1
ATOM 706 O O . GLN A 1 87 ? 12.400 -11.331 23.260 1.00 78.62 87 GLN A O 1
ATOM 711 N N . THR A 1 88 ? 11.674 -10.651 25.270 1.00 75.38 88 THR A N 1
ATOM 712 C CA . THR A 1 88 ? 10.279 -10.451 24.878 1.00 75.38 88 THR A CA 1
ATOM 713 C C . THR A 1 88 ? 10.067 -9.007 24.433 1.00 75.38 88 THR A C 1
ATOM 715 O O . THR A 1 88 ? 9.578 -8.171 25.188 1.00 75.38 88 THR A O 1
ATOM 718 N N . ARG A 1 89 ? 10.440 -8.689 23.184 1.00 66.56 89 ARG A N 1
ATOM 719 C CA . ARG A 1 89 ? 10.160 -7.362 22.606 1.00 66.56 89 ARG A CA 1
ATOM 720 C C . ARG A 1 89 ? 8.657 -7.069 22.643 1.00 66.56 89 ARG A C 1
ATOM 722 O O . ARG A 1 89 ? 7.852 -7.874 22.171 1.00 66.56 89 ARG A O 1
ATOM 729 N N . GLY A 1 90 ? 8.292 -5.904 23.180 1.00 62.38 90 GLY A N 1
ATOM 730 C CA . GLY A 1 90 ? 6.920 -5.400 23.138 1.00 62.38 90 GLY A CA 1
ATOM 731 C C . GLY A 1 90 ? 6.407 -5.315 21.698 1.00 62.38 90 GLY A C 1
ATOM 732 O O . GLY A 1 90 ? 7.190 -5.105 20.767 1.00 62.38 90 GLY A O 1
ATOM 733 N N . ARG A 1 91 ? 5.093 -5.508 21.521 1.00 59.09 91 ARG A N 1
ATOM 734 C CA . ARG A 1 91 ? 4.410 -5.503 20.212 1.00 59.09 91 ARG A CA 1
ATOM 735 C C . ARG A 1 91 ? 4.802 -4.327 19.309 1.00 59.09 91 ARG A C 1
ATOM 737 O O . ARG A 1 91 ? 4.880 -4.512 18.097 1.00 59.09 91 ARG A O 1
ATOM 744 N N . ASP A 1 92 ? 5.081 -3.170 19.896 1.00 60.09 92 ASP A N 1
ATOM 745 C CA . ASP A 1 92 ? 5.253 -1.905 19.182 1.00 60.09 92 ASP A CA 1
ATOM 746 C C . ASP A 1 92 ? 6.467 -1.929 18.239 1.00 60.09 92 ASP A C 1
ATOM 748 O O . ASP A 1 92 ? 6.354 -1.552 17.077 1.00 60.09 92 ASP A O 1
ATOM 752 N N . ASN A 1 93 ? 7.600 -2.503 18.661 1.00 57.81 93 ASN A N 1
ATOM 753 C CA . ASN A 1 93 ? 8.782 -2.594 17.792 1.00 57.81 93 ASN A CA 1
ATOM 754 C C . ASN A 1 93 ? 8.588 -3.578 16.635 1.00 57.81 93 ASN A C 1
ATOM 756 O O . ASN A 1 93 ? 9.127 -3.368 15.551 1.00 57.81 93 ASN A O 1
ATOM 760 N N . GLN A 1 94 ? 7.825 -4.654 16.839 1.00 62.84 94 GLN A N 1
ATOM 761 C CA . GLN A 1 94 ? 7.562 -5.609 15.765 1.00 62.84 94 GLN A CA 1
ATOM 762 C C . GLN A 1 94 ? 6.577 -5.036 14.743 1.00 62.84 94 GLN A C 1
ATOM 764 O O . GLN A 1 94 ? 6.775 -5.234 13.548 1.00 62.84 94 GLN A O 1
ATOM 769 N N . GLN A 1 95 ? 5.558 -4.294 15.186 1.00 63.41 95 GLN A N 1
ATOM 770 C CA . GLN A 1 95 ? 4.648 -3.604 14.272 1.00 63.41 95 GLN A CA 1
ATOM 771 C C . GLN A 1 95 ? 5.370 -2.527 13.461 1.00 63.41 95 GLN A C 1
ATOM 773 O O . GLN A 1 95 ? 5.171 -2.469 12.253 1.00 63.41 95 GLN A O 1
ATOM 778 N N . VAL A 1 96 ? 6.266 -1.749 14.077 1.00 75.25 96 VAL A N 1
ATOM 779 C CA . VAL A 1 96 ? 7.081 -0.762 13.351 1.00 75.25 96 VAL A CA 1
ATOM 780 C C . VAL A 1 96 ? 7.964 -1.437 12.301 1.00 75.25 96 VAL A C 1
ATOM 782 O O . VAL A 1 96 ? 7.962 -1.002 11.156 1.00 75.25 96 VAL A O 1
ATOM 785 N N . ILE A 1 97 ? 8.655 -2.536 12.632 1.00 78.50 97 ILE A N 1
ATOM 786 C CA . ILE A 1 97 ? 9.474 -3.270 11.650 1.00 78.50 97 ILE A CA 1
ATOM 787 C C . ILE A 1 97 ? 8.611 -3.795 10.499 1.00 78.50 97 ILE A C 1
ATOM 789 O O . ILE A 1 97 ? 8.994 -3.649 9.343 1.00 78.50 97 ILE A O 1
ATOM 793 N N . VAL A 1 98 ? 7.440 -4.372 10.788 1.00 82.94 98 VAL A N 1
ATOM 794 C CA . VAL A 1 98 ? 6.530 -4.864 9.742 1.00 82.94 98 VAL A CA 1
ATOM 795 C C . VAL A 1 98 ? 6.058 -3.718 8.849 1.00 82.94 98 VAL A C 1
ATOM 797 O O . VAL A 1 98 ? 6.109 -3.859 7.633 1.00 82.94 98 VAL A O 1
ATOM 800 N N . ILE A 1 99 ? 5.663 -2.576 9.420 1.00 86.44 99 ILE A N 1
ATOM 801 C CA . ILE A 1 99 ? 5.261 -1.390 8.650 1.00 86.44 99 ILE A CA 1
ATOM 802 C C . ILE A 1 99 ? 6.415 -0.915 7.764 1.00 86.44 99 ILE A C 1
ATOM 804 O O . ILE A 1 99 ? 6.210 -0.709 6.574 1.00 86.44 99 ILE A O 1
ATOM 808 N N . VAL A 1 100 ? 7.629 -0.798 8.308 1.00 90.12 100 VAL A N 1
ATOM 809 C CA . VAL A 1 100 ? 8.814 -0.386 7.540 1.00 90.12 100 VAL A CA 1
ATOM 810 C C . VAL A 1 100 ? 9.081 -1.356 6.390 1.00 90.12 100 VAL A C 1
ATOM 812 O O . VAL A 1 100 ? 9.272 -0.914 5.263 1.00 90.12 100 VAL A O 1
ATOM 815 N N . VAL A 1 101 ? 9.036 -2.668 6.636 1.00 93.38 101 VAL A N 1
ATOM 816 C CA . VAL A 1 101 ? 9.224 -3.683 5.587 1.00 93.38 101 VAL A CA 1
ATOM 817 C C . VAL A 1 101 ? 8.147 -3.564 4.510 1.00 93.38 101 VAL A C 1
ATOM 819 O O . VAL A 1 101 ? 8.477 -3.573 3.329 1.00 93.38 101 VAL A O 1
ATOM 822 N N . VAL A 1 102 ? 6.878 -3.399 4.889 1.00 95.25 102 VAL A N 1
ATOM 823 C CA . VAL A 1 102 ? 5.777 -3.208 3.933 1.00 95.25 102 VAL A CA 1
ATOM 824 C C . VAL A 1 102 ? 5.999 -1.949 3.095 1.00 95.25 102 VAL A C 1
ATOM 826 O O . VAL A 1 102 ? 5.881 -2.014 1.876 1.00 95.25 102 VAL A O 1
ATOM 829 N N . VAL A 1 103 ? 6.378 -0.828 3.713 1.00 96.56 103 VAL A N 1
ATOM 830 C CA . VAL A 1 103 ? 6.684 0.422 3.001 1.00 96.56 103 VAL A CA 1
ATOM 831 C C . VAL A 1 103 ? 7.837 0.222 2.018 1.00 96.56 103 VAL A C 1
ATOM 833 O O . VAL A 1 103 ? 7.713 0.612 0.863 1.00 96.56 103 VAL A O 1
ATOM 836 N N . VAL A 1 104 ? 8.925 -0.435 2.431 1.00 96.94 104 VAL A N 1
ATOM 837 C CA . VAL A 1 104 ? 10.063 -0.737 1.547 1.00 96.94 104 VAL A CA 1
ATOM 838 C C . VAL A 1 104 ? 9.624 -1.598 0.362 1.00 96.94 104 VAL A C 1
ATOM 840 O O . VAL A 1 104 ? 9.959 -1.276 -0.773 1.00 96.94 104 VAL A O 1
ATOM 843 N N . VAL A 1 105 ? 8.835 -2.650 0.595 1.00 97.38 105 VAL A N 1
ATOM 844 C CA . VAL A 1 105 ? 8.312 -3.508 -0.480 1.00 97.38 105 VAL A CA 1
ATOM 845 C C . VAL A 1 105 ? 7.446 -2.703 -1.449 1.00 97.38 105 VAL A C 1
ATOM 847 O O . VAL A 1 105 ? 7.626 -2.822 -2.658 1.00 97.38 105 VAL A O 1
ATOM 850 N N . VAL A 1 106 ? 6.553 -1.847 -0.945 1.00 97.81 106 VAL A N 1
ATOM 851 C CA . VAL A 1 106 ? 5.720 -0.973 -1.785 1.00 97.81 106 VAL A CA 1
ATOM 852 C C . VAL A 1 106 ? 6.589 -0.039 -2.627 1.00 97.81 106 VAL A C 1
ATOM 854 O O . VAL A 1 106 ? 6.373 0.058 -3.831 1.00 97.81 106 VAL A O 1
ATOM 857 N N . VAL A 1 107 ? 7.599 0.601 -2.032 1.00 97.94 107 VAL A N 1
ATOM 858 C CA . VAL A 1 107 ? 8.535 1.473 -2.760 1.00 97.94 107 VAL A CA 1
ATOM 859 C C . VAL A 1 107 ? 9.257 0.700 -3.863 1.00 97.94 107 VAL A C 1
ATOM 861 O O . VAL A 1 107 ? 9.309 1.174 -4.993 1.00 97.94 107 VAL A O 1
ATOM 864 N N . VAL A 1 108 ? 9.757 -0.505 -3.576 1.00 98.00 108 VAL A N 1
ATOM 865 C CA . VAL A 1 108 ? 10.417 -1.356 -4.580 1.00 98.00 108 VAL A CA 1
ATOM 866 C C . VAL A 1 108 ? 9.466 -1.689 -5.728 1.00 98.00 108 VAL A C 1
ATOM 868 O O . VAL A 1 108 ? 9.845 -1.546 -6.887 1.00 98.00 108 VAL A O 1
ATOM 871 N N . VAL A 1 109 ? 8.222 -2.076 -5.433 1.00 98.19 109 VAL A N 1
ATOM 872 C CA . VAL A 1 109 ? 7.211 -2.359 -6.465 1.00 98.19 109 VAL A CA 1
ATOM 873 C C . VAL A 1 109 ? 6.945 -1.125 -7.324 1.00 98.19 109 VAL A C 1
ATOM 875 O O . VAL A 1 109 ? 6.936 -1.234 -8.547 1.00 98.19 109 VAL A O 1
ATOM 878 N N . VAL A 1 110 ? 6.785 0.053 -6.715 1.00 98.31 110 VAL A N 1
ATOM 879 C CA . VAL A 1 110 ? 6.589 1.312 -7.450 1.00 98.31 110 VAL A CA 1
ATOM 880 C C . VAL A 1 110 ? 7.776 1.597 -8.369 1.00 98.31 110 VAL A C 1
ATOM 882 O O . VAL A 1 110 ? 7.569 1.902 -9.540 1.00 98.31 110 VAL A O 1
ATOM 885 N N . VAL A 1 111 ? 9.010 1.447 -7.881 1.00 98.31 111 VAL A N 1
ATOM 886 C CA . VAL A 1 111 ? 10.220 1.634 -8.696 1.00 98.31 111 VAL A CA 1
ATOM 887 C C . VAL A 1 111 ? 10.234 0.671 -9.884 1.00 98.31 111 VAL A C 1
ATOM 889 O O . VAL A 1 111 ? 10.471 1.105 -11.007 1.00 98.31 111 VAL A O 1
ATOM 892 N N . VAL A 1 112 ? 9.924 -0.611 -9.670 1.00 98.38 112 VAL A N 1
ATOM 893 C CA . VAL A 1 112 ? 9.848 -1.605 -10.753 1.00 98.38 112 VAL A CA 1
ATOM 894 C C . VAL A 1 112 ? 8.798 -1.209 -11.791 1.00 98.38 112 VAL A C 1
ATOM 896 O O . VAL A 1 112 ? 9.085 -1.243 -12.984 1.00 98.38 112 VAL A O 1
ATOM 899 N N . VAL A 1 113 ? 7.607 -0.783 -11.361 1.00 98.38 113 VAL A N 1
ATOM 900 C CA . VAL A 1 113 ? 6.549 -0.322 -12.273 1.00 98.38 113 VAL A CA 1
ATOM 901 C C . VAL A 1 113 ? 7.018 0.878 -13.095 1.00 98.38 113 VAL A C 1
ATOM 903 O O . VAL A 1 113 ? 6.832 0.887 -14.308 1.00 98.38 113 VAL A O 1
ATOM 906 N N . VAL A 1 114 ? 7.666 1.863 -12.467 1.00 98.38 114 VAL A N 1
ATOM 907 C CA . VAL A 1 114 ? 8.217 3.032 -13.170 1.00 98.38 114 VAL A CA 1
ATOM 908 C C . VAL A 1 114 ? 9.240 2.604 -14.221 1.00 98.38 114 VAL A C 1
ATOM 910 O O . VAL A 1 114 ? 9.151 3.049 -15.361 1.00 98.38 114 VAL A O 1
ATOM 913 N N . VAL A 1 115 ? 10.166 1.704 -13.876 1.00 98.50 115 VAL A N 1
ATOM 914 C CA . VAL A 1 115 ? 11.158 1.174 -14.826 1.00 98.50 115 VAL A CA 1
ATOM 915 C C . VAL A 1 115 ? 10.472 0.491 -16.010 1.00 98.50 115 VAL A C 1
ATOM 917 O O . VAL A 1 115 ? 10.821 0.767 -17.153 1.00 98.50 115 VAL A O 1
ATOM 920 N N . VAL A 1 116 ? 9.463 -0.348 -15.763 1.00 98.50 116 VAL A N 1
ATOM 921 C CA . VAL A 1 116 ? 8.698 -1.010 -16.833 1.00 98.50 116 VAL A CA 1
ATOM 922 C C . VAL A 1 116 ? 8.028 0.015 -17.748 1.00 98.50 116 VAL A C 1
ATOM 924 O O . VAL A 1 116 ? 8.110 -0.117 -18.966 1.00 98.50 116 VAL A O 1
ATOM 927 N N . VAL A 1 117 ? 7.403 1.055 -17.188 1.00 98.50 117 VAL A N 1
ATOM 928 C CA . VAL A 1 117 ? 6.772 2.123 -17.979 1.00 98.50 117 VAL A CA 1
ATOM 929 C C . VAL A 1 117 ? 7.800 2.838 -18.855 1.00 98.50 117 VAL A C 1
ATOM 931 O O . VAL A 1 117 ? 7.537 3.041 -20.037 1.00 98.50 117 VAL A O 1
ATOM 934 N N . VAL A 1 118 ? 8.973 3.177 -18.312 1.00 98.50 118 VAL A N 1
ATOM 935 C CA . VAL A 1 118 ? 10.057 3.813 -19.081 1.00 98.50 118 VAL A CA 1
ATOM 936 C C . VAL A 1 118 ? 10.485 2.929 -20.252 1.00 98.50 118 VAL A C 1
ATOM 938 O O . VAL A 1 118 ? 10.517 3.405 -21.382 1.00 98.50 118 VAL A O 1
ATOM 941 N N . VAL A 1 119 ? 10.715 1.635 -20.013 1.00 98.62 119 VAL A N 1
ATOM 942 C CA . VAL A 1 119 ? 11.087 0.681 -21.072 1.00 98.62 119 VAL A CA 1
ATOM 943 C C . VAL A 1 119 ? 10.009 0.602 -22.155 1.00 98.62 119 VAL A C 1
ATOM 945 O O . VAL A 1 119 ? 10.322 0.616 -23.343 1.00 98.62 119 VAL A O 1
ATOM 948 N N . VAL A 1 120 ? 8.728 0.555 -21.778 1.00 98.56 120 VAL A N 1
ATOM 949 C CA . VAL A 1 120 ? 7.621 0.549 -22.749 1.00 98.56 120 VAL A CA 1
ATOM 950 C C . VAL A 1 120 ? 7.624 1.825 -23.592 1.00 98.56 120 VAL A C 1
ATOM 952 O O . VAL A 1 120 ? 7.471 1.747 -24.809 1.00 98.56 120 VAL A O 1
ATOM 955 N N . VAL A 1 121 ? 7.829 2.990 -22.973 1.00 98.62 121 VAL A N 1
ATOM 956 C CA . VAL A 1 121 ? 7.920 4.271 -23.689 1.00 98.62 121 VAL A CA 1
ATOM 957 C C . VAL A 1 121 ? 9.089 4.264 -24.672 1.00 98.62 121 VAL A C 1
ATOM 959 O O . VAL A 1 121 ? 8.900 4.632 -25.828 1.00 98.62 121 VAL A O 1
ATOM 962 N N . GLU A 1 122 ? 10.268 3.799 -24.259 1.00 98.56 122 GLU A N 1
ATOM 963 C CA . GLU A 1 122 ? 11.431 3.677 -25.145 1.00 98.5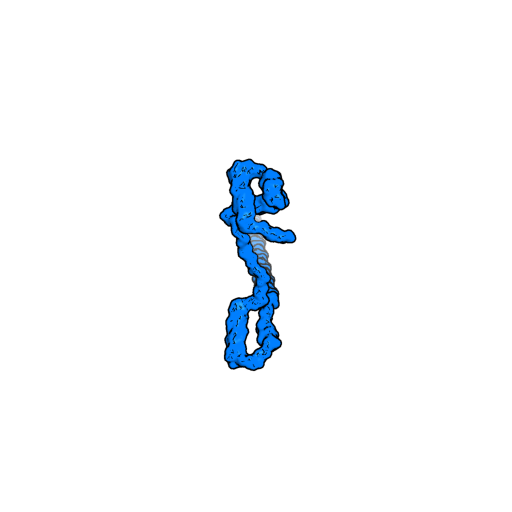6 122 GLU A CA 1
ATOM 964 C C . GLU A 1 122 ? 11.139 2.772 -26.346 1.00 98.56 122 GLU A C 1
ATOM 966 O O . GLU A 1 122 ? 11.410 3.155 -27.484 1.00 98.56 122 GLU A O 1
ATOM 971 N N . VAL A 1 123 ? 10.517 1.610 -26.124 1.00 98.62 123 VAL A N 1
ATOM 972 C CA . VAL A 1 123 ? 10.119 0.697 -27.208 1.00 98.62 123 VAL A CA 1
ATOM 973 C C . VAL A 1 123 ? 9.160 1.385 -28.180 1.00 98.62 123 VAL A C 1
ATOM 975 O O . VAL A 1 123 ? 9.353 1.295 -29.392 1.00 98.62 123 VAL A O 1
ATOM 978 N N . VAL A 1 124 ? 8.155 2.109 -27.679 1.00 98.62 124 VAL A N 1
ATOM 979 C CA . VAL A 1 124 ? 7.216 2.861 -28.527 1.00 98.62 124 VAL A CA 1
ATOM 980 C C . VAL A 1 124 ? 7.951 3.914 -29.355 1.00 98.62 124 VAL A C 1
ATOM 982 O O . VAL A 1 124 ? 7.715 4.011 -30.559 1.00 98.62 124 VAL A O 1
ATOM 985 N N . VAL A 1 125 ? 8.873 4.666 -28.749 1.00 98.69 125 VAL A N 1
ATOM 986 C CA . VAL A 1 125 ? 9.686 5.665 -29.459 1.00 98.69 125 VAL A CA 1
ATOM 987 C C . VAL A 1 125 ? 10.503 5.008 -30.570 1.00 98.69 125 VAL A C 1
ATOM 989 O O . VAL A 1 125 ? 10.483 5.492 -31.701 1.00 98.69 125 VAL A O 1
ATOM 992 N N . VAL A 1 126 ? 11.164 3.881 -30.292 1.00 98.62 126 VAL A N 1
ATOM 993 C CA . VAL A 1 126 ? 11.932 3.132 -31.299 1.00 98.62 126 VAL A CA 1
ATOM 994 C C . VAL A 1 126 ? 11.035 2.693 -32.456 1.00 98.62 126 VAL A C 1
ATOM 996 O O . VAL A 1 126 ? 11.394 2.899 -33.614 1.00 98.62 126 VAL A O 1
ATOM 999 N N . VAL A 1 127 ? 9.849 2.148 -32.172 1.00 98.62 127 VAL A N 1
ATOM 1000 C CA . VAL A 1 127 ? 8.888 1.741 -33.209 1.00 98.62 127 VAL A CA 1
ATOM 1001 C C . VAL A 1 127 ? 8.476 2.932 -34.075 1.00 98.62 127 VAL A C 1
ATOM 1003 O O . VAL A 1 127 ? 8.491 2.825 -35.300 1.00 98.62 127 VAL A O 1
ATOM 1006 N N . VAL A 1 128 ? 8.160 4.080 -33.468 1.00 98.62 128 VAL A N 1
ATOM 1007 C CA . VAL A 1 128 ? 7.801 5.301 -34.207 1.00 98.62 128 VAL A CA 1
ATOM 1008 C C . VAL A 1 128 ? 8.948 5.749 -35.112 1.00 98.62 128 VAL A C 1
ATOM 1010 O O . VAL A 1 128 ? 8.716 6.031 -36.286 1.00 98.62 128 VAL A O 1
ATOM 1013 N N . VAL A 1 129 ? 10.186 5.763 -34.610 1.00 98.62 129 VAL A N 1
ATOM 1014 C CA . VAL A 1 129 ? 11.369 6.120 -35.409 1.00 98.62 129 VAL A CA 1
ATOM 1015 C C . VAL A 1 129 ? 11.528 5.175 -36.599 1.00 98.62 129 VAL A C 1
ATOM 1017 O O . VAL A 1 129 ? 11.721 5.640 -37.720 1.00 98.62 129 VAL A O 1
ATOM 1020 N N . VAL A 1 130 ? 11.391 3.862 -36.391 1.00 98.62 130 VAL A N 1
ATOM 1021 C CA . VAL A 1 130 ? 11.465 2.869 -37.474 1.00 98.62 130 VAL A CA 1
ATOM 1022 C C . VAL A 1 130 ? 10.387 3.125 -38.527 1.00 98.62 130 VAL A C 1
ATOM 1024 O O . VAL A 1 130 ? 10.696 3.146 -39.717 1.00 98.62 130 VAL A O 1
ATOM 1027 N N . VAL A 1 131 ? 9.142 3.378 -38.116 1.00 98.62 131 VAL A N 1
ATOM 1028 C CA . VAL A 1 131 ? 8.044 3.699 -39.042 1.00 98.62 131 VAL A CA 1
ATOM 1029 C C . VAL A 1 131 ? 8.361 4.953 -39.855 1.00 98.62 131 VAL A C 1
ATOM 1031 O O . VAL A 1 131 ? 8.207 4.938 -41.075 1.00 98.62 131 VAL A O 1
ATOM 1034 N N . VAL A 1 132 ? 8.852 6.018 -39.216 1.00 98.62 132 VAL A N 1
ATOM 1035 C CA . VAL A 1 132 ? 9.245 7.256 -39.910 1.00 98.62 132 VAL A CA 1
ATOM 1036 C C . VAL A 1 132 ? 10.342 6.981 -40.937 1.00 98.62 132 VAL A C 1
ATOM 1038 O O . VAL A 1 132 ? 10.221 7.415 -42.081 1.00 98.62 132 VAL A O 1
ATOM 1041 N N . VAL A 1 133 ? 11.378 6.221 -40.572 1.00 98.56 133 VAL A N 1
ATOM 1042 C CA . VAL A 1 133 ? 12.461 5.846 -41.495 1.00 98.56 133 VAL A CA 1
ATOM 1043 C C . VAL A 1 133 ? 11.913 5.075 -42.695 1.00 98.56 133 VAL A C 1
ATOM 1045 O O . VAL A 1 133 ? 12.246 5.406 -43.830 1.00 98.56 133 VAL A O 1
ATOM 1048 N N . VAL A 1 134 ? 11.036 4.093 -42.471 1.00 98.62 134 VAL A N 1
ATOM 1049 C CA . VAL A 1 134 ? 10.404 3.323 -43.553 1.00 98.62 134 VAL A CA 1
ATOM 1050 C C . VAL A 1 134 ? 9.607 4.236 -44.482 1.00 98.62 134 VAL A C 1
ATOM 1052 O O . VAL A 1 134 ? 9.766 4.148 -45.698 1.00 98.62 134 VAL A O 1
ATOM 1055 N N . VAL A 1 135 ? 8.796 5.148 -43.938 1.00 98.62 135 VAL A N 1
ATOM 1056 C CA . VAL A 1 135 ? 8.026 6.113 -44.740 1.00 98.62 135 VAL A CA 1
ATOM 1057 C C . VAL A 1 135 ? 8.954 6.985 -45.585 1.00 98.62 135 VAL A C 1
ATOM 1059 O O . VAL A 1 135 ? 8.715 7.138 -46.781 1.00 98.62 135 VAL A O 1
ATOM 1062 N N . VAL A 1 136 ? 10.036 7.511 -45.004 1.00 98.50 136 VAL A N 1
ATOM 1063 C CA . VAL A 1 136 ? 11.026 8.316 -45.737 1.00 98.50 136 VAL A CA 1
ATOM 1064 C C . VAL A 1 136 ? 11.648 7.512 -46.877 1.00 98.50 136 VAL A C 1
ATOM 1066 O O . VAL A 1 136 ? 11.699 8.002 -48.003 1.00 98.50 136 VAL A O 1
ATOM 1069 N N . VAL A 1 137 ? 12.070 6.271 -46.622 1.00 98.50 137 VAL A N 1
ATOM 1070 C CA . VAL A 1 137 ? 12.636 5.389 -47.657 1.00 98.50 137 VAL A CA 1
ATOM 1071 C C . VAL A 1 137 ? 11.634 5.161 -48.788 1.00 98.50 137 VAL A C 1
ATOM 1073 O O . VAL A 1 137 ? 11.997 5.303 -49.954 1.00 98.50 137 VAL A O 1
ATOM 1076 N N . VAL A 1 138 ? 10.370 4.869 -48.470 1.00 98.50 138 VAL A N 1
ATOM 1077 C CA . VAL A 1 138 ? 9.313 4.682 -49.477 1.00 98.50 138 VAL A CA 1
ATOM 1078 C C . VAL A 1 138 ? 9.130 5.945 -50.318 1.00 98.50 138 VAL A C 1
ATOM 1080 O O . VAL A 1 138 ? 9.097 5.855 -51.543 1.00 98.50 138 VAL A O 1
ATOM 1083 N N . VAL A 1 139 ? 9.065 7.123 -49.692 1.00 98.50 139 VAL A N 1
ATOM 1084 C CA . VAL A 1 139 ? 8.943 8.403 -50.408 1.00 98.50 139 VAL A CA 1
ATOM 1085 C C . VAL A 1 139 ? 10.130 8.623 -51.343 1.00 98.50 139 VAL A C 1
ATOM 1087 O O . VAL A 1 139 ? 9.925 8.956 -52.508 1.00 98.50 139 VAL A O 1
ATOM 1090 N N . VAL A 1 140 ? 11.361 8.390 -50.876 1.00 98.38 140 VAL A N 1
ATOM 1091 C CA . VAL A 1 140 ? 12.567 8.515 -51.711 1.00 98.38 140 VAL A CA 1
ATOM 1092 C C . VAL A 1 140 ? 12.497 7.575 -52.912 1.00 98.38 140 VAL A C 1
ATOM 1094 O O . VAL A 1 140 ? 12.732 8.012 -54.036 1.00 98.38 140 VAL A O 1
ATOM 1097 N N . VAL A 1 141 ? 12.125 6.310 -52.704 1.00 98.38 141 VAL A N 1
ATOM 1098 C CA . VAL A 1 141 ? 11.979 5.332 -53.792 1.00 98.38 141 VAL A CA 1
ATOM 1099 C C . VAL A 1 141 ? 10.935 5.796 -54.808 1.00 98.38 141 VAL A C 1
ATOM 1101 O O . VAL A 1 141 ? 11.212 5.782 -56.005 1.00 98.38 141 VAL A O 1
ATOM 1104 N N . VAL A 1 142 ? 9.766 6.261 -54.357 1.00 98.38 142 VAL A N 1
ATOM 1105 C CA . VAL A 1 142 ? 8.713 6.780 -55.245 1.00 98.38 142 VAL A CA 1
ATOM 1106 C C . VAL A 1 142 ? 9.220 7.969 -56.060 1.00 98.38 142 VAL A C 1
ATOM 1108 O O . VAL A 1 142 ? 9.036 7.991 -57.274 1.00 98.38 142 VAL A O 1
ATOM 1111 N N . VAL A 1 143 ? 9.902 8.930 -55.428 1.00 98.38 143 VAL A N 1
ATOM 1112 C CA . VAL A 1 143 ? 10.476 10.094 -56.121 1.00 98.38 143 VAL A CA 1
ATOM 1113 C C . VAL A 1 143 ? 11.485 9.657 -57.182 1.00 98.38 143 VAL A C 1
ATOM 1115 O O . VAL A 1 143 ? 11.407 10.121 -58.316 1.00 98.38 143 VAL A O 1
ATOM 1118 N N . VAL A 1 144 ? 12.393 8.735 -56.850 1.00 98.19 144 VAL A N 1
ATOM 1119 C CA . VAL A 1 144 ? 13.377 8.201 -57.805 1.00 98.19 144 VAL A CA 1
ATOM 1120 C C . VAL A 1 144 ? 12.680 7.540 -58.993 1.00 98.19 144 VAL A C 1
ATOM 1122 O O . VAL A 1 144 ? 13.023 7.835 -60.135 1.00 98.19 144 VAL A O 1
ATOM 1125 N N . VAL A 1 145 ? 11.673 6.697 -58.747 1.00 98.12 145 VAL A N 1
ATOM 1126 C CA . VAL A 1 145 ? 10.898 6.041 -59.811 1.00 98.12 145 VAL A CA 1
ATOM 1127 C C . VAL A 1 145 ? 10.222 7.074 -60.712 1.00 98.12 145 VAL A C 1
ATOM 1129 O O . VAL A 1 145 ? 10.336 6.979 -61.932 1.00 98.12 145 VAL A O 1
ATOM 1132 N N . VAL A 1 146 ? 9.568 8.086 -60.137 1.00 97.88 146 VAL A N 1
ATOM 1133 C CA . VAL A 1 146 ? 8.916 9.160 -60.903 1.00 97.88 146 VAL A CA 1
ATOM 1134 C C . VAL A 1 146 ? 9.928 9.905 -61.771 1.00 97.88 146 VAL A C 1
ATOM 1136 O O . VAL A 1 146 ? 9.682 10.092 -62.960 1.00 97.88 146 VAL A O 1
ATOM 1139 N N . VAL A 1 147 ? 11.082 10.287 -61.215 1.00 97.56 147 VAL A N 1
ATOM 1140 C CA . VAL A 1 147 ? 12.142 10.976 -61.968 1.00 97.56 147 VAL A CA 1
ATOM 1141 C C . VAL A 1 147 ? 12.632 10.117 -63.132 1.00 97.56 147 VAL A C 1
ATOM 1143 O O . VAL A 1 147 ? 12.711 10.611 -64.254 1.00 97.56 147 VAL A O 1
ATOM 1146 N N . VAL A 1 148 ? 12.909 8.831 -62.897 1.00 97.06 148 VAL A N 1
ATOM 1147 C CA . VAL A 1 148 ? 13.352 7.901 -63.948 1.00 97.06 148 VAL A CA 1
ATOM 1148 C C . VAL A 1 148 ? 12.314 7.797 -65.066 1.00 97.06 148 VAL A C 1
ATOM 1150 O O . VAL A 1 148 ? 12.675 7.893 -66.237 1.00 97.06 148 VAL A O 1
ATOM 1153 N N . VAL A 1 149 ? 11.030 7.652 -64.725 1.00 96.81 149 VAL A N 1
ATOM 1154 C CA . VAL A 1 149 ? 9.938 7.567 -65.709 1.00 96.81 149 VAL A CA 1
ATOM 1155 C C . VAL A 1 149 ? 9.823 8.854 -66.527 1.00 96.81 149 VAL A C 1
ATOM 1157 O O . VAL A 1 149 ? 9.716 8.787 -67.749 1.00 96.81 149 VAL A O 1
ATOM 1160 N N . VAL A 1 150 ? 9.881 10.024 -65.883 1.00 96.31 150 VAL A N 1
ATOM 1161 C CA . VAL A 1 150 ? 9.795 11.326 -66.566 1.00 96.31 150 VAL A CA 1
ATOM 1162 C C . VAL A 1 150 ? 10.980 11.538 -67.509 1.00 96.31 150 VAL A C 1
ATOM 1164 O O . VAL A 1 150 ? 10.783 11.951 -68.649 1.00 96.31 150 VAL A O 1
ATOM 1167 N N . VAL A 1 151 ? 12.201 11.220 -67.069 1.00 95.62 151 VAL A N 1
ATOM 1168 C CA . VAL A 1 151 ? 13.409 11.334 -67.902 1.00 95.62 151 VAL A CA 1
ATOM 1169 C C . VAL A 1 151 ? 13.349 10.372 -69.090 1.00 95.62 151 VAL A C 1
ATOM 1171 O O . VAL A 1 151 ? 13.645 10.774 -70.213 1.00 95.62 151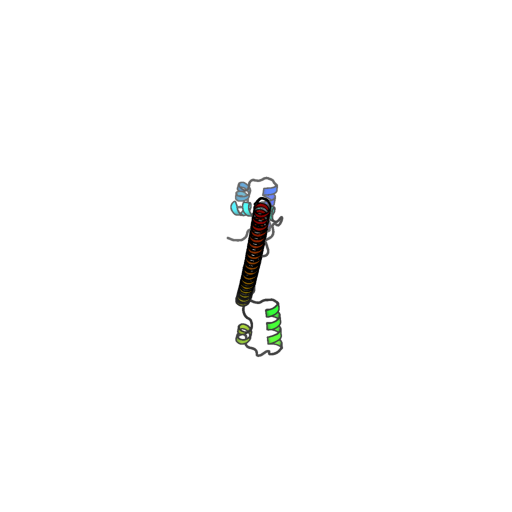 VAL A O 1
ATOM 1174 N N . ALA A 1 152 ? 12.920 9.126 -68.870 1.00 93.75 152 ALA A N 1
ATOM 1175 C CA . ALA A 1 152 ? 12.752 8.147 -69.940 1.00 93.75 152 ALA A CA 1
ATOM 1176 C C . ALA A 1 152 ? 11.685 8.582 -70.961 1.00 93.75 152 ALA A C 1
ATOM 1178 O O . ALA A 1 152 ? 11.900 8.451 -72.164 1.00 93.75 152 ALA A O 1
ATOM 1179 N N . ALA A 1 153 ? 10.563 9.144 -70.499 1.00 92.12 153 ALA A N 1
ATOM 1180 C CA . ALA A 1 153 ? 9.520 9.677 -71.372 1.00 92.12 153 ALA A CA 1
ATOM 1181 C C . ALA A 1 153 ? 10.015 10.881 -72.193 1.00 92.12 153 ALA A C 1
ATOM 1183 O O . ALA A 1 153 ? 9.764 10.936 -73.393 1.00 92.12 153 ALA A O 1
ATOM 1184 N N . ALA A 1 154 ? 10.765 11.803 -71.577 1.00 90.44 154 ALA A N 1
ATOM 1185 C CA . ALA A 1 154 ? 11.351 12.949 -72.272 1.00 90.44 154 ALA A CA 1
ATOM 1186 C C . ALA A 1 154 ? 12.353 12.522 -73.360 1.00 90.44 154 ALA A C 1
ATOM 1188 O O . ALA A 1 154 ? 12.350 13.089 -74.452 1.00 90.44 154 ALA A O 1
ATOM 1189 N N . ALA A 1 155 ? 13.164 11.492 -73.090 1.00 87.38 155 ALA A N 1
ATOM 1190 C CA . ALA A 1 155 ? 14.107 10.929 -74.057 1.00 87.38 155 ALA A CA 1
ATOM 1191 C C . ALA A 1 155 ? 13.426 10.215 -75.240 1.00 87.38 155 ALA A C 1
ATOM 1193 O O . ALA A 1 155 ? 14.027 10.112 -76.300 1.00 87.38 155 ALA A O 1
ATOM 1194 N N . ALA A 1 156 ? 12.188 9.733 -75.084 1.00 83.06 156 ALA A N 1
ATOM 1195 C CA . ALA A 1 156 ? 11.427 9.102 -76.166 1.00 83.06 156 ALA A CA 1
ATOM 1196 C C . ALA A 1 156 ? 10.754 10.112 -77.121 1.00 83.06 156 ALA A C 1
ATOM 1198 O O . ALA A 1 156 ? 10.307 9.727 -78.199 1.00 83.06 156 ALA A O 1
ATOM 1199 N N . THR A 1 157 ? 10.647 11.384 -76.721 1.00 80.56 157 THR A N 1
ATOM 1200 C CA . THR A 1 157 ? 10.036 12.473 -77.511 1.00 80.56 157 THR A CA 1
ATOM 1201 C C . THR A 1 157 ? 11.042 13.406 -78.194 1.00 80.56 157 THR A C 1
ATOM 1203 O O . THR A 1 157 ? 10.614 14.302 -78.923 1.00 80.56 157 THR A O 1
ATOM 1206 N N . ALA A 1 158 ? 12.341 13.225 -77.942 1.00 63.72 158 ALA A N 1
ATOM 1207 C CA . ALA A 1 158 ? 13.443 13.976 -78.552 1.00 63.72 158 ALA A CA 1
ATOM 1208 C C . ALA A 1 158 ? 14.062 13.191 -79.716 1.00 63.72 158 ALA A C 1
ATOM 1210 O O . ALA A 1 158 ? 14.454 13.845 -80.708 1.00 63.72 158 ALA A O 1
#

Foldseek 3Di:
DDDDDLVLLVVLVVCVVVVDDLVVSCVVSVHDSVNSVVQVVVCVVPVDNDDDDDPPDDDQADPVLVVVLVVVCVVPVPDDPVNSVVVGDGPPVVVVVVVVVVVVVVVVVVVVVVVVVVVVVVVVVVVVVVVVVVVVVVVVVVVVVVVVVVVVVVVVVD

Radius of gyration: 41.86 Å; chains: 1; bounding box: 62×41×120 Å

Secondary structure (DSSP, 8-state):
-PPPPHHHHHHHHHHHHTT--HHHHHHHHT--HHHHHHHHHHHHHHS--SPPPP--SPPSS-HHHHHHHHHHHHH-TT--HHHHHHHS--HHHHHHHHHHHHHHHHHHHHHHHHHHHHHHHHHHHHHHHHHHHHHHHHHHHHHHHHHHHHHHHHHH--